Protein AF-A0A924JF58-F1 (afdb_monomer)

Structure (mmCIF, N/CA/C/O backbone):
data_AF-A0A924JF58-F1
#
_entry.id   AF-A0A924JF58-F1
#
loop_
_atom_site.group_PDB
_atom_site.id
_atom_site.type_symbol
_atom_site.label_atom_id
_atom_site.label_alt_id
_atom_site.label_comp_id
_atom_site.label_asym_id
_atom_site.label_entity_id
_atom_site.label_seq_id
_atom_site.pdbx_PDB_ins_code
_atom_site.Cartn_x
_atom_site.Cartn_y
_atom_site.Cartn_z
_atom_site.occupancy
_atom_site.B_iso_or_equiv
_atom_site.auth_seq_id
_atom_site.auth_comp_id
_atom_site.auth_asym_id
_atom_site.auth_atom_id
_atom_site.pdbx_PDB_model_num
ATOM 1 N N . MET A 1 1 ? 5.396 -12.042 9.995 1.00 46.25 1 MET A N 1
ATOM 2 C CA . MET A 1 1 ? 6.174 -10.803 9.762 1.00 46.25 1 MET A CA 1
ATOM 3 C C . MET A 1 1 ? 7.085 -11.065 8.576 1.00 46.25 1 MET A C 1
ATOM 5 O O . MET A 1 1 ? 7.679 -12.131 8.553 1.00 46.25 1 MET A O 1
ATOM 9 N N . ARG A 1 2 ? 7.143 -10.184 7.567 1.00 52.38 2 ARG A N 1
ATOM 10 C CA . ARG A 1 2 ? 8.171 -10.303 6.518 1.00 52.38 2 ARG A CA 1
ATOM 11 C C . ARG A 1 2 ? 9.494 -9.849 7.127 1.00 52.38 2 ARG A C 1
ATOM 13 O O . ARG A 1 2 ? 9.569 -8.700 7.554 1.00 52.38 2 ARG A O 1
ATOM 20 N N . ASN A 1 3 ? 10.473 -10.744 7.197 1.00 50.84 3 ASN A N 1
ATOM 21 C CA . ASN A 1 3 ? 11.842 -10.400 7.558 1.00 50.84 3 ASN A CA 1
ATOM 22 C C . ASN A 1 3 ? 12.411 -9.479 6.477 1.00 50.84 3 ASN A C 1
ATOM 24 O O . ASN A 1 3 ? 12.487 -9.851 5.310 1.00 50.84 3 ASN A O 1
ATOM 28 N N . THR A 1 4 ? 12.787 -8.260 6.851 1.00 59.84 4 THR A N 1
ATOM 29 C CA . THR A 1 4 ? 13.507 -7.326 5.972 1.00 59.84 4 THR A CA 1
ATOM 30 C C . THR A 1 4 ? 14.947 -7.764 5.708 1.00 59.84 4 THR A C 1
ATOM 32 O O . THR A 1 4 ? 15.527 -7.334 4.715 1.00 59.84 4 THR A O 1
ATOM 35 N N . ASP A 1 5 ? 15.484 -8.656 6.542 1.00 57.31 5 ASP A N 1
ATOM 36 C CA . ASP A 1 5 ? 16.852 -9.180 6.446 1.00 57.31 5 ASP A CA 1
ATOM 37 C C . ASP A 1 5 ? 17.018 -10.247 5.349 1.00 57.31 5 ASP A C 1
ATOM 39 O O . ASP A 1 5 ? 18.134 -10.575 4.960 1.00 57.31 5 ASP A O 1
ATOM 43 N N . GLU A 1 6 ? 15.916 -10.759 4.791 1.00 59.91 6 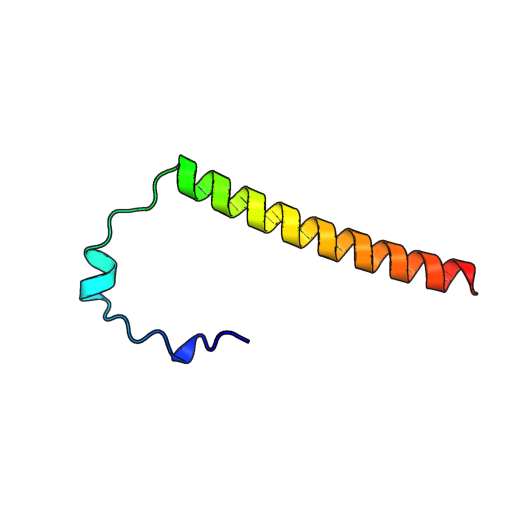GLU A N 1
ATOM 44 C CA . GLU A 1 6 ? 15.933 -11.696 3.655 1.00 59.91 6 GLU A CA 1
ATOM 45 C C . GLU A 1 6 ? 16.118 -10.990 2.302 1.00 59.91 6 GLU A C 1
ATOM 47 O O . GLU A 1 6 ? 16.204 -11.638 1.257 1.00 59.91 6 GLU A O 1
ATOM 52 N N . ASN A 1 7 ? 16.174 -9.654 2.285 1.00 64.88 7 ASN A N 1
ATOM 53 C CA . ASN A 1 7 ? 16.342 -8.901 1.050 1.00 64.88 7 ASN A CA 1
ATOM 54 C C . ASN A 1 7 ? 17.811 -8.924 0.593 1.00 64.88 7 ASN A C 1
ATOM 56 O O . ASN A 1 7 ? 18.572 -7.987 0.813 1.00 64.88 7 ASN A O 1
ATOM 60 N N . VAL A 1 8 ? 18.203 -10.018 -0.062 1.00 76.25 8 VAL A N 1
ATOM 61 C CA . VAL A 1 8 ? 19.558 -10.276 -0.589 1.00 76.25 8 VAL A CA 1
ATOM 62 C C . VAL A 1 8 ? 19.853 -9.577 -1.926 1.00 76.25 8 VAL A C 1
ATOM 64 O O . VAL A 1 8 ? 20.815 -9.920 -2.615 1.00 76.25 8 VAL A O 1
ATOM 67 N N . ALA A 1 9 ? 19.023 -8.616 -2.342 1.00 81.88 9 ALA A N 1
ATOM 68 C CA . ALA A 1 9 ? 19.221 -7.922 -3.608 1.00 81.88 9 ALA A CA 1
ATOM 69 C C . ALA A 1 9 ? 20.508 -7.082 -3.573 1.00 81.88 9 ALA A C 1
ATOM 71 O O . ALA A 1 9 ? 20.672 -6.188 -2.742 1.00 81.88 9 ALA A O 1
ATOM 72 N N . LEU A 1 10 ? 21.424 -7.342 -4.508 1.00 85.94 10 LEU A N 1
ATOM 73 C CA . LEU A 1 10 ? 22.635 -6.540 -4.654 1.00 85.94 10 LEU A CA 1
ATOM 74 C C . LEU A 1 10 ? 22.281 -5.163 -5.231 1.00 85.94 10 LEU A C 1
ATOM 76 O O . LEU A 1 10 ? 21.448 -5.047 -6.131 1.00 85.94 10 LEU A O 1
ATOM 80 N N . LEU A 1 11 ? 22.975 -4.114 -4.775 1.00 83.31 11 LEU A N 1
ATOM 81 C CA . LEU A 1 11 ? 22.738 -2.734 -5.224 1.00 83.31 11 LEU A CA 1
ATOM 82 C C . LEU A 1 11 ? 22.788 -2.597 -6.755 1.00 83.31 11 LEU A C 1
ATOM 84 O O . LEU A 1 11 ? 21.962 -1.906 -7.344 1.00 83.31 11 LEU A O 1
ATOM 88 N N . LYS A 1 12 ? 23.713 -3.315 -7.408 1.00 85.38 12 LYS A N 1
ATOM 89 C CA . LYS A 1 12 ? 23.855 -3.344 -8.874 1.00 85.38 12 LYS A CA 1
ATOM 90 C C . LYS A 1 12 ? 22.591 -3.820 -9.597 1.00 85.38 12 LYS A C 1
ATOM 92 O O . LYS A 1 12 ? 22.371 -3.438 -10.740 1.00 85.38 12 LYS A O 1
ATOM 97 N N . ASP A 1 13 ? 21.796 -4.670 -8.955 1.00 84.50 13 ASP A N 1
ATOM 98 C CA . ASP A 1 13 ? 20.582 -5.230 -9.537 1.00 84.50 13 ASP A CA 1
ATOM 99 C C . ASP A 1 13 ? 19.385 -4.314 -9.261 1.00 84.50 13 ASP A C 1
ATOM 101 O O . ASP A 1 13 ? 18.562 -4.119 -10.150 1.00 84.50 13 ASP A O 1
ATOM 105 N N . LEU A 1 14 ? 19.359 -3.631 -8.109 1.00 80.94 14 LEU A N 1
ATOM 106 C CA . LEU A 1 14 ? 18.386 -2.569 -7.814 1.00 80.94 14 LEU A CA 1
ATOM 107 C C . LEU A 1 14 ? 18.519 -1.370 -8.765 1.00 80.94 14 LEU A C 1
ATOM 109 O O . LEU A 1 14 ? 17.512 -0.807 -9.182 1.00 80.94 14 LEU A O 1
ATOM 113 N N . MET A 1 15 ? 19.747 -1.013 -9.153 1.00 83.75 15 MET A N 1
ATOM 114 C CA . MET A 1 15 ? 20.023 0.115 -10.058 1.00 83.75 15 MET A CA 1
ATOM 115 C C . MET A 1 15 ? 19.611 -0.138 -11.518 1.00 83.75 15 MET A C 1
ATOM 117 O O . MET A 1 15 ? 19.551 0.804 -12.303 1.00 83.75 15 MET A O 1
ATOM 121 N N . LYS A 1 16 ? 19.329 -1.391 -11.901 1.00 85.38 16 LYS A N 1
ATOM 122 C CA . LYS A 1 16 ? 18.838 -1.746 -13.247 1.00 85.38 16 LYS A CA 1
ATOM 123 C C . LYS A 1 16 ? 17.320 -1.655 -13.365 1.00 85.38 16 LYS A C 1
ATOM 125 O O . LYS A 1 16 ? 16.791 -1.707 -14.474 1.00 85.38 16 LYS A O 1
ATOM 130 N N . VAL A 1 17 ? 16.614 -1.580 -12.238 1.00 82.06 17 VAL A N 1
ATOM 131 C CA . VAL A 1 17 ? 15.155 -1.524 -12.234 1.00 82.06 17 VAL A CA 1
ATOM 132 C C . VAL A 1 17 ? 14.729 -0.107 -12.621 1.00 82.06 17 VAL A C 1
ATOM 134 O O . VAL A 1 17 ? 15.230 0.855 -12.034 1.00 82.06 17 VAL A O 1
ATOM 137 N N . PRO A 1 18 ? 13.818 0.061 -13.597 1.00 79.00 18 PRO A N 1
ATOM 138 C CA . PRO A 1 18 ? 13.329 1.384 -13.952 1.00 79.00 18 PRO A CA 1
ATOM 139 C C . PRO A 1 18 ? 12.641 2.040 -12.746 1.00 79.00 18 PRO A C 1
ATOM 141 O O . PRO A 1 18 ? 12.009 1.344 -11.941 1.00 79.00 18 PRO A O 1
ATOM 144 N N . PRO A 1 19 ? 12.723 3.377 -12.615 1.00 82.94 19 PRO A N 1
ATOM 145 C CA . PRO A 1 19 ? 11.998 4.076 -11.570 1.00 82.94 19 PRO A CA 1
ATOM 146 C C . PRO A 1 19 ? 10.500 3.793 -11.709 1.00 82.94 19 PRO A C 1
ATOM 148 O O . PRO A 1 19 ? 9.951 3.722 -12.811 1.00 82.94 19 PRO A O 1
ATOM 151 N N . MET A 1 20 ? 9.836 3.616 -10.570 1.00 89.88 20 MET A N 1
ATOM 152 C CA . MET A 1 20 ? 8.400 3.372 -10.526 1.00 89.88 20 MET A CA 1
ATOM 153 C C . MET A 1 20 ? 7.635 4.501 -11.224 1.00 89.88 20 MET A C 1
ATOM 155 O O . MET A 1 20 ? 7.914 5.680 -11.006 1.00 89.88 20 MET A O 1
AT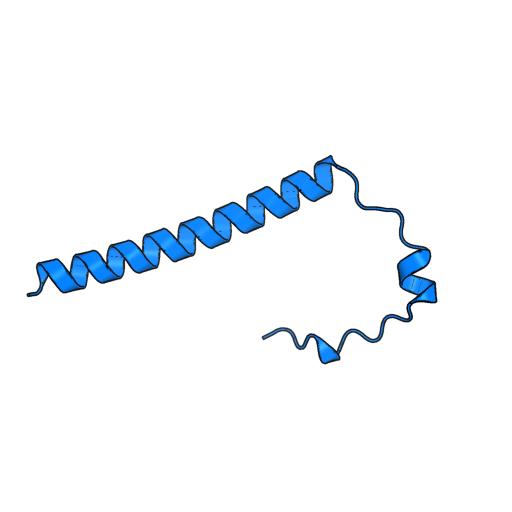OM 159 N N . SER A 1 21 ? 6.630 4.144 -12.024 1.00 93.12 21 SER A N 1
ATOM 160 C CA . SER A 1 21 ? 5.774 5.143 -12.669 1.00 93.12 21 SER A CA 1
ATOM 161 C C . SER A 1 21 ? 4.949 5.933 -11.643 1.00 93.12 21 SER A C 1
ATOM 163 O O . SER A 1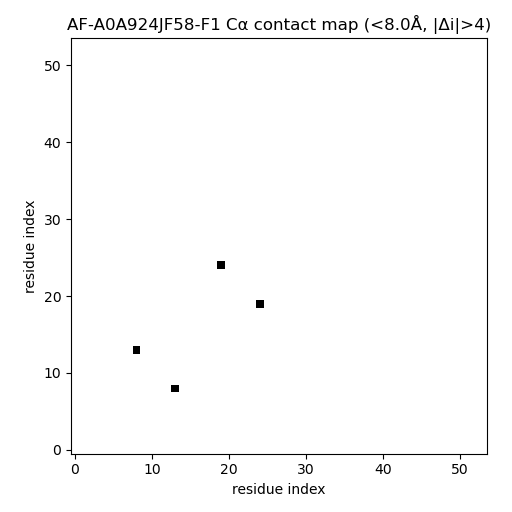 21 ? 4.555 5.414 -10.594 1.00 93.12 21 SER A O 1
ATOM 165 N N . ALA A 1 22 ? 4.617 7.186 -11.967 1.00 91.31 22 ALA A N 1
ATOM 166 C CA . ALA A 1 22 ? 3.804 8.040 -11.097 1.00 91.31 22 ALA A CA 1
ATOM 167 C C . ALA A 1 22 ? 2.428 7.422 -10.771 1.00 91.31 22 ALA A C 1
ATOM 169 O O . ALA A 1 22 ? 1.941 7.540 -9.645 1.00 91.31 22 ALA A O 1
ATOM 170 N N . SER A 1 23 ? 1.819 6.710 -11.725 1.00 93.75 23 SER A N 1
ATOM 171 C CA . SER A 1 23 ? 0.542 6.015 -11.530 1.00 93.75 23 SER A CA 1
ATOM 172 C C . SER A 1 23 ? 0.663 4.845 -10.548 1.00 93.75 23 SER A C 1
ATOM 174 O O . SER A 1 23 ? -0.156 4.725 -9.636 1.00 93.75 23 SER A O 1
ATOM 176 N N . GLN A 1 24 ? 1.708 4.020 -10.671 1.00 92.38 24 GLN A N 1
ATOM 177 C CA . GLN A 1 24 ? 1.988 2.940 -9.718 1.00 92.38 24 GLN A CA 1
ATOM 178 C C . GLN A 1 24 ? 2.266 3.488 -8.317 1.00 92.38 24 GLN A C 1
ATOM 180 O O . GLN A 1 24 ? 1.720 2.971 -7.340 1.00 92.38 24 GLN A O 1
ATOM 185 N N . HIS A 1 25 ? 3.039 4.570 -8.212 1.00 94.00 25 HIS A N 1
ATOM 186 C CA . HIS A 1 25 ? 3.295 5.230 -6.936 1.00 94.00 25 HIS A CA 1
ATOM 187 C C . HIS A 1 25 ? 1.992 5.718 -6.284 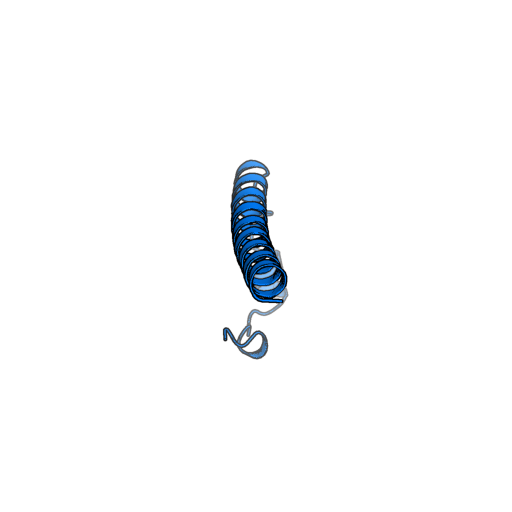1.00 94.00 25 HIS A C 1
ATOM 189 O O . HIS A 1 25 ? 1.740 5.436 -5.110 1.00 94.00 25 HIS A O 1
ATOM 195 N N . ALA A 1 26 ? 1.116 6.378 -7.051 1.00 95.50 26 ALA A N 1
ATOM 196 C CA . ALA A 1 26 ? -0.182 6.838 -6.561 1.00 95.50 26 ALA A CA 1
ATOM 197 C C . ALA A 1 26 ? -1.062 5.679 -6.058 1.00 95.50 26 ALA A C 1
ATOM 199 O O . ALA A 1 26 ? -1.681 5.792 -4.998 1.00 95.50 26 ALA A O 1
ATOM 200 N N . LEU A 1 27 ? -1.089 4.546 -6.768 1.00 95.69 27 LEU A N 1
ATOM 201 C CA . LEU A 1 27 ? -1.826 3.350 -6.343 1.00 95.69 27 LEU A CA 1
ATOM 202 C C . LEU A 1 27 ? -1.290 2.774 -5.026 1.00 95.69 27 LEU A C 1
ATOM 204 O O . LEU A 1 27 ? -2.076 2.432 -4.142 1.00 95.69 27 LEU A O 1
ATOM 208 N N . ILE A 1 28 ? 0.034 2.695 -4.871 1.00 95.56 28 ILE A N 1
ATOM 209 C CA . ILE A 1 28 ? 0.658 2.231 -3.624 1.00 95.56 28 ILE A CA 1
ATOM 210 C C . ILE A 1 28 ? 0.292 3.162 -2.470 1.00 95.56 28 ILE A C 1
ATOM 212 O O . ILE A 1 28 ? -0.094 2.687 -1.402 1.00 95.56 28 ILE A O 1
ATOM 216 N N . MET A 1 29 ? 0.364 4.479 -2.677 1.00 96.06 29 MET A N 1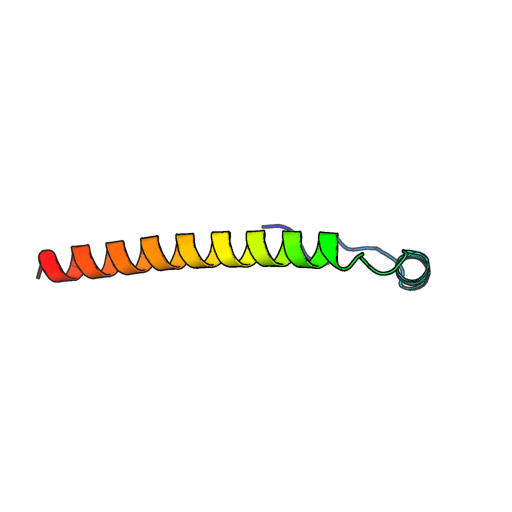
ATOM 217 C CA . MET A 1 29 ? 0.017 5.440 -1.631 1.00 96.06 29 MET A CA 1
ATOM 218 C C . MET A 1 29 ? -1.451 5.342 -1.220 1.00 96.06 29 MET A C 1
ATOM 220 O O . MET A 1 29 ? -1.730 5.323 -0.023 1.00 96.06 29 MET A O 1
ATOM 224 N N . ARG A 1 30 ? -2.380 5.175 -2.171 1.00 96.62 30 ARG A N 1
ATOM 225 C CA . ARG A 1 30 ? -3.805 4.956 -1.865 1.00 96.62 30 ARG A CA 1
ATOM 226 C C . ARG A 1 30 ? -4.015 3.730 -0.976 1.00 96.62 30 ARG A C 1
ATOM 228 O O . ARG A 1 30 ? -4.647 3.856 0.067 1.00 96.62 30 ARG A O 1
ATOM 235 N N . LYS A 1 31 ? -3.402 2.591 -1.316 1.00 96.62 31 LYS A N 1
ATOM 236 C CA . LYS A 1 31 ? -3.478 1.366 -0.497 1.00 96.62 31 LYS A CA 1
ATOM 237 C C . LYS A 1 31 ? -2.897 1.559 0.9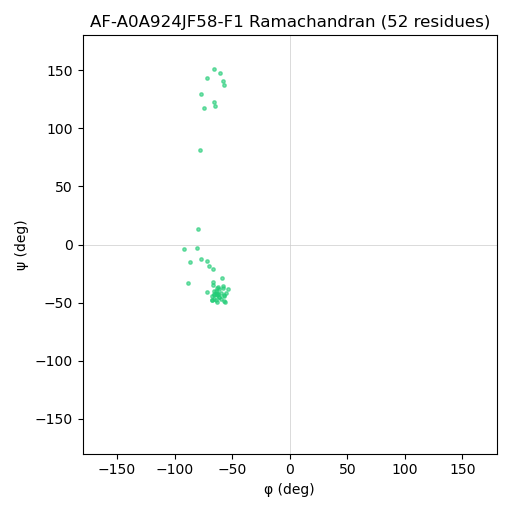08 1.00 96.62 31 LYS A C 1
ATOM 239 O O . LYS A 1 31 ? -3.439 1.047 1.883 1.00 96.62 31 LYS A O 1
ATOM 244 N N . ARG A 1 32 ? -1.796 2.311 1.038 1.00 95.94 32 ARG A N 1
ATOM 245 C CA . ARG A 1 32 ? -1.201 2.631 2.350 1.00 95.94 32 ARG A CA 1
ATOM 246 C C . ARG A 1 32 ? -2.121 3.505 3.199 1.00 95.94 32 ARG A C 1
ATOM 248 O O . ARG A 1 32 ? -2.192 3.301 4.408 1.00 95.94 32 ARG A O 1
ATOM 255 N N . ILE A 1 33 ? -2.782 4.482 2.582 1.00 96.88 33 ILE A N 1
ATOM 256 C CA . ILE A 1 33 ? -3.738 5.364 3.259 1.00 96.88 33 ILE A CA 1
ATOM 257 C C . ILE A 1 33 ? -4.951 4.558 3.724 1.00 96.88 33 ILE A C 1
ATOM 259 O O . ILE A 1 33 ? -5.322 4.659 4.887 1.00 96.88 33 ILE A O 1
ATOM 263 N N . GLU A 1 34 ? -5.510 3.719 2.855 1.00 96.62 34 GLU A N 1
ATOM 264 C CA . GLU A 1 34 ? -6.642 2.842 3.170 1.00 96.62 34 GLU A CA 1
ATOM 265 C C . GLU A 1 34 ? -6.343 1.933 4.369 1.00 96.62 34 GLU A C 1
ATOM 267 O O . GLU A 1 34 ? -7.093 1.924 5.344 1.00 96.62 34 GLU A O 1
ATOM 272 N N . GLY A 1 35 ? -5.194 1.249 4.358 1.00 96.06 35 GLY A N 1
ATOM 273 C CA . GLY A 1 35 ? -4.787 0.397 5.477 1.00 96.06 35 GLY A CA 1
ATOM 274 C C . GLY A 1 35 ? -4.584 1.169 6.786 1.00 96.06 35 GLY A C 1
ATOM 275 O O . GLY A 1 35 ? -4.919 0.664 7.857 1.00 96.06 35 GLY A O 1
ATOM 276 N N . ARG A 1 36 ? -4.064 2.404 6.718 1.00 95.88 36 ARG A N 1
ATOM 277 C CA . ARG A 1 36 ? -3.902 3.261 7.902 1.00 95.88 36 ARG A CA 1
ATOM 278 C C . ARG A 1 36 ? -5.255 3.677 8.468 1.00 95.88 36 ARG A C 1
ATOM 280 O O . ARG A 1 36 ? -5.461 3.538 9.668 1.00 95.88 36 ARG A O 1
ATOM 287 N N . ARG A 1 37 ? -6.160 4.133 7.601 1.00 96.19 37 ARG A N 1
ATOM 288 C CA . ARG A 1 37 ? -7.491 4.595 7.993 1.00 96.19 37 ARG A CA 1
ATOM 289 C C . ARG A 1 37 ? -8.292 3.479 8.653 1.00 96.19 37 ARG A C 1
ATOM 291 O O . ARG A 1 37 ? -8.791 3.673 9.749 1.00 96.19 37 ARG A O 1
ATOM 298 N N . LEU A 1 38 ? -8.282 2.276 8.077 1.00 95.56 38 LEU A N 1
ATOM 299 C CA . LEU A 1 38 ? -8.927 1.111 8.686 1.00 95.56 38 LEU A CA 1
ATOM 300 C C . LEU A 1 38 ? -8.392 0.818 10.100 1.00 95.56 38 LEU A C 1
ATOM 302 O O . LEU A 1 38 ? -9.158 0.541 11.021 1.00 95.56 38 LEU A O 1
ATOM 306 N N . ALA A 1 39 ? -7.071 0.876 10.291 1.00 95.75 39 ALA A N 1
ATOM 307 C CA . ALA A 1 39 ? -6.469 0.650 11.602 1.00 95.75 39 ALA A CA 1
ATOM 308 C C . ALA A 1 39 ? -6.828 1.754 12.614 1.00 95.75 39 ALA A C 1
ATOM 310 O O . ALA A 1 39 ? -6.967 1.473 13.806 1.00 95.75 39 ALA A O 1
ATOM 311 N N . GLU A 1 40 ? -6.958 2.999 12.156 1.00 95.19 40 GLU A N 1
ATOM 312 C CA . GLU A 1 40 ? -7.401 4.134 12.969 1.00 95.19 40 GLU A CA 1
ATOM 313 C C . GLU A 1 40 ? -8.870 3.985 13.375 1.00 95.19 40 GLU A C 1
ATOM 315 O O . GLU A 1 40 ? -9.152 4.037 14.572 1.00 95.19 40 GLU A O 1
ATOM 320 N N . ASP A 1 41 ? -9.759 3.663 12.432 1.00 94.75 41 ASP A N 1
ATOM 32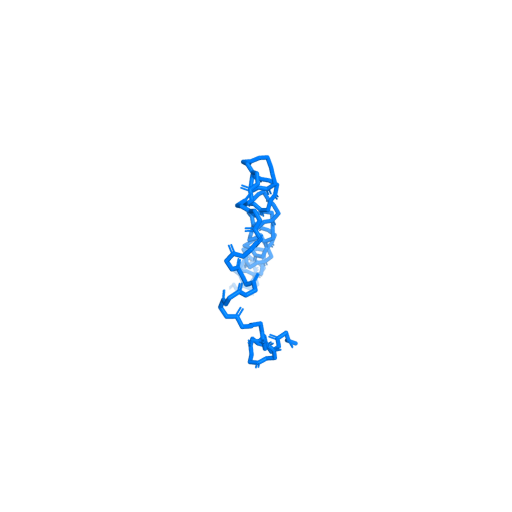1 C CA . ASP A 1 41 ? -11.190 3.445 12.677 1.00 94.75 41 ASP A CA 1
ATOM 322 C C . ASP A 1 41 ? -11.413 2.338 13.727 1.00 94.75 41 ASP A C 1
ATOM 324 O O . ASP A 1 41 ? -12.193 2.490 14.669 1.00 94.75 41 ASP A O 1
ATOM 328 N N . VAL A 1 42 ? -10.668 1.227 13.636 1.00 95.31 42 VAL A N 1
ATOM 329 C CA . VAL A 1 42 ? -10.737 0.132 14.622 1.00 95.31 42 VAL A CA 1
ATOM 330 C C . VAL A 1 42 ? -10.274 0.585 16.011 1.00 95.31 42 VAL A C 1
ATOM 332 O O . VAL A 1 42 ? -10.895 0.230 17.020 1.00 95.31 42 VAL A O 1
ATOM 335 N N . ARG A 1 43 ? -9.188 1.365 16.090 1.00 94.56 43 ARG A N 1
ATOM 336 C CA . ARG A 1 43 ? -8.679 1.901 17.365 1.00 94.56 43 ARG A CA 1
ATOM 337 C C . ARG A 1 43 ? -9.663 2.884 17.985 1.00 94.56 43 ARG A C 1
ATOM 339 O O . ARG A 1 43 ? -9.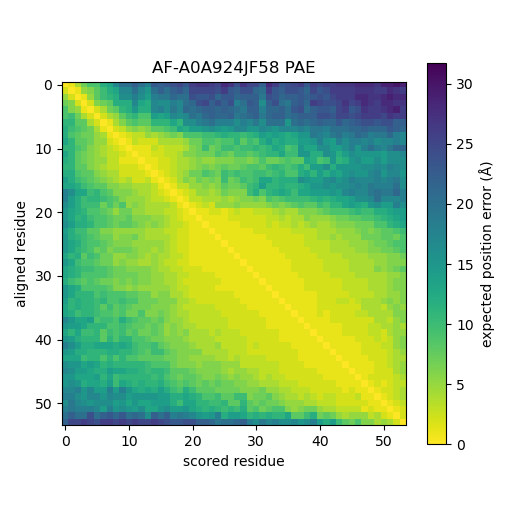871 2.837 19.195 1.00 94.56 43 ARG A O 1
ATOM 346 N N . GLU A 1 44 ? -10.256 3.757 17.180 1.00 94.06 44 GLU A N 1
ATOM 347 C CA . GLU A 1 44 ? -11.257 4.722 17.626 1.00 94.06 44 GLU A CA 1
ATOM 348 C C . GLU A 1 44 ? -12.513 4.016 18.135 1.00 94.06 44 GLU A C 1
ATOM 350 O O . GLU A 1 44 ? -12.919 4.251 19.272 1.00 94.06 44 GLU A O 1
ATOM 355 N N . ALA A 1 45 ? -13.039 3.048 17.380 1.00 93.88 45 ALA A N 1
ATOM 356 C CA . ALA A 1 45 ? -14.169 2.234 17.812 1.00 93.88 45 ALA A CA 1
ATOM 357 C C . ALA A 1 45 ? -13.882 1.489 19.127 1.00 93.88 45 ALA A C 1
ATOM 359 O O . ALA A 1 45 ? -14.756 1.371 19.983 1.00 93.88 45 ALA A O 1
ATOM 360 N N . SER A 1 46 ? -12.652 0.997 19.325 1.00 92.38 46 SER A N 1
ATOM 361 C CA . SER A 1 46 ? -12.259 0.368 20.590 1.00 92.38 46 SER A CA 1
ATOM 362 C C . SER A 1 46 ? -12.239 1.352 21.754 1.00 92.38 46 SER A C 1
ATOM 364 O O . SER A 1 46 ? -12.723 1.015 22.830 1.00 92.38 46 SER A O 1
ATOM 366 N N . ARG A 1 47 ? -11.695 2.558 21.554 1.00 93.44 47 ARG A N 1
ATOM 367 C CA . ARG A 1 47 ? -11.683 3.604 22.587 1.00 93.44 47 ARG A CA 1
ATOM 368 C C . ARG A 1 47 ? -13.094 4.055 22.940 1.00 93.44 47 ARG A C 1
ATOM 370 O O . ARG A 1 47 ? -13.362 4.267 24.117 1.00 93.44 47 ARG A O 1
ATOM 377 N N . GLN A 1 48 ? -13.973 4.183 21.946 1.00 93.00 48 GLN A N 1
ATOM 378 C CA . GLN A 1 48 ? -15.361 4.568 22.171 1.00 93.00 48 GLN A CA 1
ATOM 379 C C . GLN A 1 48 ? -16.085 3.522 23.020 1.00 93.00 48 GLN A C 1
ATOM 381 O O . GLN A 1 48 ? -16.604 3.867 24.073 1.0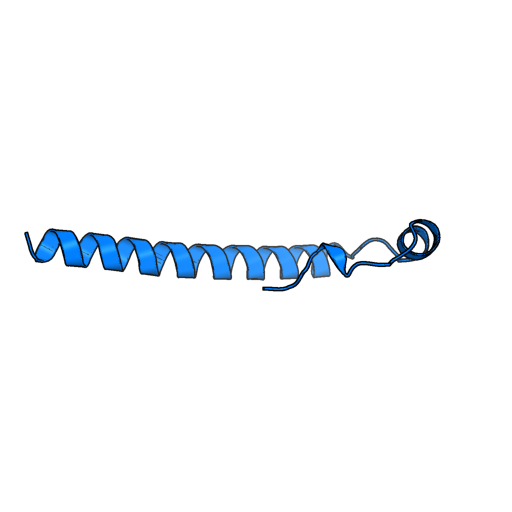0 93.00 48 GLN A O 1
ATOM 386 N N . ARG A 1 49 ? -15.984 2.233 22.663 1.00 89.69 49 ARG A N 1
ATOM 387 C CA . ARG A 1 49 ? -16.548 1.145 23.481 1.00 89.69 49 ARG A CA 1
ATOM 388 C C . ARG A 1 49 ? -16.040 1.159 24.923 1.00 89.69 49 ARG A C 1
ATOM 390 O O . ARG A 1 49 ? -16.818 0.935 25.837 1.00 89.69 49 ARG A O 1
ATOM 397 N N . SER A 1 50 ? -14.748 1.410 25.141 1.00 89.44 50 SER A N 1
ATOM 398 C CA . SER A 1 50 ? -14.199 1.499 26.501 1.00 89.44 50 SER A CA 1
ATOM 399 C C . SER A 1 50 ? -14.732 2.696 27.289 1.00 89.44 50 SER A C 1
ATOM 401 O O . SER A 1 50 ? -14.852 2.590 28.503 1.00 89.44 50 SER A O 1
ATOM 403 N N . ARG A 1 51 ? -15.042 3.820 26.628 1.00 88.75 51 ARG A N 1
ATOM 404 C CA . ARG A 1 51 ? -15.681 4.977 27.274 1.00 88.75 51 ARG A CA 1
ATOM 405 C C . ARG A 1 51 ? -17.141 4.705 27.607 1.00 88.75 51 ARG A C 1
ATOM 407 O O . ARG A 1 51 ? -17.566 5.077 28.685 1.00 88.75 51 ARG A O 1
ATOM 414 N N . ASP A 1 52 ? -17.872 4.046 26.710 1.00 85.38 52 ASP A N 1
ATOM 415 C CA . ASP A 1 52 ? -19.294 3.732 26.906 1.00 85.38 52 ASP A CA 1
ATOM 416 C C . ASP A 1 52 ? -19.526 2.718 28.047 1.00 85.38 52 ASP A C 1
ATOM 418 O O . ASP A 1 52 ? -20.630 2.617 28.572 1.00 85.38 52 ASP A O 1
ATOM 422 N N . LEU A 1 53 ? -18.493 1.947 28.413 1.00 75.94 53 LEU A N 1
ATOM 423 C CA . LEU A 1 53 ? -18.507 0.963 29.504 1.00 75.94 53 LEU A CA 1
ATOM 424 C C . LEU A 1 53 ? -18.045 1.523 30.864 1.00 75.94 53 LEU A C 1
ATOM 426 O O . LEU A 1 53 ? -18.041 0.770 31.839 1.00 75.94 53 LEU A O 1
ATOM 430 N N . SER A 1 54 ? -17.612 2.788 30.924 1.00 66.56 54 SER A N 1
ATOM 431 C CA . SER A 1 54 ? -17.156 3.475 32.144 1.00 66.56 54 SER A CA 1
ATOM 432 C C . SER A 1 54 ? -18.206 4.443 32.668 1.00 66.56 54 SER A C 1
ATOM 434 O O . SER A 1 54 ? -18.107 4.726 33.883 1.00 66.56 54 SER A O 1
#

Radius of gyration: 18.97 Å; Cα contacts (8 Å, |Δi|>4): 2; chains: 1; bounding box: 43×20×46 Å

pLDDT: mean 85.64, std 13.32, range [46.25, 96.88]

Mean predicted aligned error: 8.62 Å

Solvent-accessible surface area (backbone atoms only — not comparable to full-atom values): 3410 Å² total; per-residue (Å²): 133,86,68,76,85,72,65,78,76,52,70,79,60,60,72,68,52,78,80,81,48,73,68,59,50,51,52,52,51,51,54,54,50,53,56,50,49,55,54,48,54,54,51,49,54,51,53,50,54,57,56,79,75,105

Secondary structure (DSSP, 8-state):
---GGG----HHHHTTSPPPPHHHHHHHHHHHHHHHHHHHHHHHHHHHHHHHT-

Sequence (54 aa):
MRNTDENVALLKDLMKVPPMSASQHALIMRKRIEGRRLAEDVREASRQRSRDLS

Foldseek 3Di:
DPPPVPPPDDPVNVVPDDPDDPVRVVVVVVVVVVVVVVVVVVVVVVVVVVVVVD